Protein AF-A0A841PCM3-F1 (afdb_monomer_lite)

Sequence (74 aa):
MVIRGTADEIQLATLTRILDDYCEQAGMEGTHPAREHLARRLIALFSGGIDSPDDIRMALDVAAKDWKPNATQP

Secondary structure (DSSP, 8-state):
--------HHHHHHHHHHHHHHHHHTT--SS-HHHHHHHHHHHHHHHTT---HHHHHHHHHHHHHH--S-----

Organism: NCBI:txid505389

pLDDT: mean 75.22, std 12.36, range [35.53, 86.69]

Foldseek 3Di:
DDQPPDDDPVLVVVLVVLLVVVCVVVVVPDPRPLSVQLVVQLNVCVSVVDSDSVVSNVSSVVSSVVDDVDDPDD

Radius of gyration: 13.21 Å; chains: 1; bounding box: 38×26×36 Å

Structure (mmCIF, N/CA/C/O backbone):
data_AF-A0A841PCM3-F1
#
_entry.id   AF-A0A841PCM3-F1
#
loop_
_atom_site.group_PDB
_atom_site.id
_atom_site.type_symbol
_atom_site.label_atom_id
_atom_site.label_alt_id
_atom_site.label_comp_id
_atom_site.label_asym_id
_atom_site.label_entity_id
_atom_site.label_seq_id
_atom_site.pdbx_PDB_ins_code
_atom_site.Cartn_x
_atom_site.Cartn_y
_atom_site.Cartn_z
_atom_site.occupancy
_atom_site.B_iso_or_equiv
_atom_site.auth_seq_id
_atom_site.auth_comp_id
_atom_site.auth_asym_id
_atom_site.auth_atom_id
_atom_site.pdbx_PDB_model_num
ATOM 1 N N . MET A 1 1 ? 4.872 -11.364 -24.201 1.00 35.53 1 MET A N 1
ATOM 2 C CA . MET A 1 1 ? 4.019 -10.733 -23.175 1.00 35.53 1 MET A CA 1
ATOM 3 C C . MET A 1 1 ? 4.077 -11.632 -21.952 1.00 35.53 1 MET A C 1
ATOM 5 O O . MET A 1 1 ? 3.477 -12.695 -21.966 1.00 35.53 1 MET A O 1
ATOM 9 N N . VAL A 1 2 ? 4.947 -11.312 -20.992 1.00 40.81 2 VAL A N 1
ATOM 10 C CA . VAL A 1 2 ? 5.191 -12.158 -19.814 1.00 40.81 2 VAL A CA 1
ATOM 11 C C . VAL A 1 2 ? 4.215 -11.702 -18.744 1.00 40.81 2 VAL A C 1
ATOM 13 O O . VAL A 1 2 ? 4.339 -10.587 -18.248 1.00 40.81 2 VAL A O 1
ATOM 16 N N . ILE A 1 3 ? 3.239 -12.537 -18.400 1.00 49.75 3 ILE A N 1
ATOM 17 C CA . ILE A 1 3 ? 2.553 -12.378 -17.121 1.00 49.75 3 ILE A CA 1
ATOM 18 C C . ILE A 1 3 ? 3.621 -12.712 -16.068 1.00 49.75 3 ILE A C 1
ATOM 20 O O . ILE A 1 3 ? 3.910 -13.882 -15.828 1.00 49.75 3 ILE A O 1
ATOM 24 N N . ARG A 1 4 ? 4.293 -11.691 -15.519 1.00 52.91 4 ARG A N 1
ATOM 25 C CA . ARG A 1 4 ? 5.214 -11.789 -14.368 1.00 52.91 4 ARG A CA 1
ATOM 26 C C . ARG A 1 4 ? 4.370 -12.056 -13.109 1.00 52.91 4 ARG A C 1
ATOM 28 O O . ARG A 1 4 ? 4.227 -11.210 -12.241 1.00 52.91 4 ARG A O 1
ATOM 35 N N . GLY A 1 5 ? 3.696 -13.204 -13.095 1.00 53.84 5 GLY A N 1
ATOM 36 C CA . GLY A 1 5 ? 2.553 -13.498 -12.228 1.00 53.84 5 GLY A CA 1
ATOM 37 C C . GLY A 1 5 ? 2.857 -14.301 -10.967 1.00 53.84 5 GLY A C 1
ATOM 38 O O . GLY A 1 5 ? 1.930 -14.859 -10.392 1.00 53.84 5 GLY A O 1
ATOM 39 N N . THR A 1 6 ? 4.110 -14.386 -10.529 1.00 57.97 6 THR A N 1
ATOM 40 C CA . THR A 1 6 ? 4.452 -15.008 -9.241 1.00 57.97 6 THR A CA 1
ATOM 41 C C . THR A 1 6 ? 5.456 -14.125 -8.528 1.00 57.97 6 THR A C 1
ATOM 43 O O . THR A 1 6 ? 6.610 -14.044 -8.934 1.00 57.97 6 THR A O 1
ATOM 46 N N . ALA A 1 7 ? 4.993 -13.438 -7.484 1.00 63.38 7 ALA A N 1
ATOM 47 C CA . ALA A 1 7 ? 5.885 -12.909 -6.466 1.00 63.38 7 ALA A CA 1
ATOM 48 C C . ALA A 1 7 ? 6.527 -14.106 -5.753 1.00 63.38 7 ALA A C 1
ATOM 50 O O . ALA A 1 7 ? 5.801 -14.968 -5.255 1.00 63.38 7 ALA A O 1
ATOM 51 N N . ASP A 1 8 ? 7.857 -14.174 -5.702 1.00 78.31 8 ASP A N 1
ATOM 52 C CA . ASP A 1 8 ? 8.545 -15.108 -4.808 1.00 78.31 8 ASP A CA 1
ATOM 53 C C . ASP A 1 8 ? 8.139 -14.848 -3.351 1.00 78.31 8 ASP A C 1
ATOM 55 O O . ASP A 1 8 ? 7.738 -13.737 -2.990 1.00 78.31 8 ASP A O 1
ATOM 59 N N . GLU A 1 9 ? 8.294 -15.847 -2.481 1.00 78.88 9 GLU A N 1
ATOM 60 C CA . GLU A 1 9 ? 7.978 -15.728 -1.049 1.00 78.88 9 GLU A CA 1
ATOM 61 C C . GLU A 1 9 ? 8.646 -14.504 -0.395 1.00 78.88 9 GLU A C 1
ATOM 63 O O . GLU A 1 9 ? 8.035 -13.812 0.416 1.00 78.88 9 GLU A O 1
ATOM 68 N N . ILE A 1 10 ? 9.869 -14.177 -0.826 1.00 80.19 10 ILE A N 1
ATOM 69 C CA . ILE A 1 10 ? 10.653 -13.034 -0.344 1.00 80.19 10 ILE A CA 1
ATOM 70 C C . ILE A 1 10 ? 10.010 -11.710 -0.774 1.00 80.19 10 ILE A C 1
ATOM 72 O O . ILE A 1 10 ? 9.938 -10.760 0.010 1.00 80.19 10 ILE A O 1
ATOM 76 N N . GLN A 1 11 ? 9.527 -11.644 -2.016 1.00 78.00 11 GLN A N 1
ATOM 77 C CA . GLN A 1 11 ? 8.851 -10.466 -2.558 1.00 78.00 11 GLN A CA 1
ATOM 78 C C . GLN A 1 11 ? 7.508 -10.265 -1.863 1.00 78.00 11 GLN A C 1
ATOM 80 O O . GLN A 1 11 ? 7.218 -9.171 -1.386 1.00 78.00 11 GLN A O 1
ATOM 85 N N . LEU A 1 12 ? 6.727 -11.336 -1.705 1.00 80.94 12 LEU A N 1
ATOM 86 C CA . LEU A 1 12 ? 5.457 -11.291 -0.990 1.00 80.94 12 LEU A CA 1
ATOM 87 C C . LEU A 1 12 ? 5.637 -10.886 0.480 1.00 80.94 12 LEU A C 1
ATOM 89 O O . LEU A 1 12 ? 4.865 -10.070 0.985 1.00 80.94 12 LEU A O 1
ATOM 93 N N . ALA A 1 13 ? 6.666 -11.399 1.157 1.00 83.75 13 ALA A N 1
ATOM 94 C CA . ALA A 1 13 ? 6.991 -11.015 2.528 1.00 83.75 13 ALA A CA 1
ATOM 95 C C . ALA A 1 13 ? 7.391 -9.536 2.624 1.00 83.75 13 ALA A C 1
ATOM 97 O O . ALA A 1 13 ? 6.957 -8.836 3.538 1.00 83.75 13 ALA A O 1
ATOM 98 N N . THR A 1 14 ? 8.165 -9.038 1.657 1.00 83.88 14 THR A N 1
ATOM 99 C CA . THR A 1 14 ? 8.573 -7.627 1.592 1.00 83.88 14 THR A CA 1
ATOM 100 C C . THR A 1 14 ? 7.368 -6.717 1.359 1.00 83.88 14 THR A C 1
ATOM 102 O O . THR A 1 14 ? 7.182 -5.747 2.087 1.00 83.88 14 THR A O 1
ATOM 105 N N . LEU A 1 15 ? 6.499 -7.067 0.411 1.00 83.12 15 LEU A N 1
ATOM 106 C CA . LEU A 1 15 ? 5.254 -6.353 0.128 1.00 83.12 15 LEU A CA 1
ATOM 107 C C . LEU A 1 15 ? 4.316 -6.325 1.336 1.00 83.12 15 LEU A C 1
ATOM 109 O O . LEU A 1 15 ? 3.786 -5.274 1.689 1.00 83.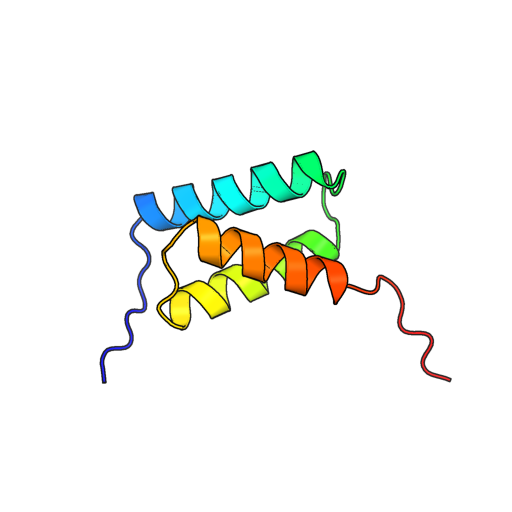12 15 LEU A O 1
ATOM 113 N N . THR A 1 16 ? 4.143 -7.477 1.985 1.00 83.88 16 THR A N 1
ATOM 114 C CA . THR A 1 16 ? 3.320 -7.598 3.192 1.00 83.88 16 THR A CA 1
ATOM 115 C C . THR A 1 16 ? 3.885 -6.727 4.304 1.00 83.88 16 THR A C 1
ATOM 117 O O . THR A 1 16 ? 3.124 -6.018 4.946 1.00 83.88 16 THR A O 1
ATOM 120 N N . ARG A 1 17 ? 5.211 -6.703 4.484 1.00 86.25 17 ARG A N 1
ATOM 121 C CA . ARG A 1 17 ? 5.872 -5.856 5.481 1.00 86.25 17 ARG A CA 1
ATOM 122 C C . ARG A 1 17 ? 5.706 -4.365 5.199 1.00 86.25 17 ARG A C 1
ATOM 124 O O . ARG A 1 17 ? 5.468 -3.617 6.134 1.00 86.25 17 ARG A O 1
ATOM 131 N N . ILE A 1 18 ? 5.825 -3.929 3.942 1.00 86.00 18 ILE A N 1
ATOM 132 C CA . ILE A 1 18 ? 5.607 -2.521 3.562 1.00 86.00 18 ILE A CA 1
ATOM 133 C C . ILE A 1 18 ? 4.159 -2.115 3.845 1.00 86.00 18 ILE A C 1
ATOM 135 O O . ILE A 1 18 ? 3.914 -1.033 4.373 1.00 86.00 18 ILE A O 1
ATOM 139 N N . LEU A 1 19 ? 3.205 -2.983 3.499 1.00 84.38 19 LEU A N 1
ATOM 140 C CA . LEU A 1 19 ? 1.794 -2.751 3.779 1.00 84.38 19 LEU A CA 1
ATOM 141 C C . LEU A 1 19 ? 1.532 -2.664 5.284 1.00 84.38 19 LEU A C 1
ATOM 143 O O . LEU A 1 19 ? 0.816 -1.765 5.705 1.00 84.38 19 LEU A O 1
ATOM 147 N N . ASP A 1 20 ? 2.094 -3.583 6.068 1.00 84.50 20 ASP A N 1
ATOM 148 C CA . ASP A 1 20 ? 1.924 -3.649 7.521 1.00 84.50 20 ASP A CA 1
ATOM 149 C C . ASP A 1 20 ? 2.520 -2.410 8.208 1.00 84.50 20 ASP A C 1
ATOM 151 O O . ASP A 1 20 ? 1.790 -1.697 8.887 1.00 84.50 20 ASP A O 1
ATOM 155 N N . ASP A 1 21 ? 3.772 -2.056 7.886 1.00 86.69 21 ASP A N 1
ATOM 156 C CA . ASP A 1 21 ? 4.463 -0.840 8.355 1.00 86.69 21 ASP A CA 1
ATOM 157 C C . ASP A 1 21 ? 3.661 0.430 8.034 1.00 86.69 21 ASP A C 1
ATOM 159 O O . ASP A 1 21 ? 3.543 1.340 8.858 1.00 86.69 21 ASP A O 1
ATOM 163 N N . TYR A 1 22 ? 3.081 0.504 6.832 1.00 83.25 22 TYR A N 1
ATOM 164 C CA . TYR A 1 22 ? 2.227 1.622 6.437 1.00 83.25 22 TYR A CA 1
ATOM 165 C C . TYR A 1 22 ? 0.910 1.645 7.225 1.00 83.25 22 TYR A C 1
ATOM 167 O O . TYR A 1 22 ? 0.468 2.706 7.661 1.00 83.25 22 TYR A O 1
ATOM 175 N N . CYS A 1 23 ? 0.287 0.482 7.422 1.00 81.00 23 CYS A N 1
ATOM 176 C CA . CYS A 1 23 ? -0.960 0.326 8.166 1.00 81.00 23 CYS A CA 1
ATOM 177 C C . CYS A 1 23 ? -0.781 0.734 9.636 1.00 81.00 23 CYS A C 1
ATOM 179 O O . CYS A 1 23 ? -1.610 1.476 10.162 1.00 81.00 23 CYS A O 1
ATOM 181 N N . GLU A 1 24 ? 0.318 0.308 10.264 1.00 84.62 24 GLU A N 1
ATOM 182 C CA . GLU A 1 24 ? 0.707 0.694 11.624 1.00 84.62 24 GLU A CA 1
ATOM 183 C C . GLU A 1 24 ? 0.945 2.208 11.725 1.00 84.62 24 GLU A C 1
ATOM 185 O O . GLU A 1 24 ? 0.347 2.875 12.568 1.00 84.62 24 GLU A O 1
ATOM 190 N N . GLN A 1 25 ? 1.746 2.789 10.823 1.00 81.44 25 GLN A N 1
ATOM 191 C CA . GLN A 1 25 ? 2.015 4.236 10.820 1.00 81.44 25 GLN A CA 1
ATOM 192 C C . GLN A 1 25 ? 0.764 5.084 10.589 1.00 81.44 25 GLN A C 1
ATOM 194 O O . GLN A 1 25 ? 0.638 6.173 11.148 1.00 81.44 25 GLN A O 1
ATOM 199 N N . ALA A 1 26 ? -0.159 4.601 9.762 1.00 75.69 26 ALA A N 1
ATOM 200 C CA . ALA A 1 26 ? -1.409 5.288 9.481 1.00 75.69 26 ALA A CA 1
ATOM 201 C C . ALA A 1 26 ? -2.466 5.101 10.588 1.00 75.69 26 ALA A C 1
ATOM 203 O O . ALA A 1 26 ? -3.562 5.652 10.472 1.00 75.69 26 ALA A O 1
ATOM 204 N N . GLY A 1 27 ? -2.171 4.326 11.641 1.00 74.56 27 GLY A N 1
ATOM 205 C CA . GLY A 1 27 ? -3.127 3.986 12.699 1.00 74.56 27 GLY A CA 1
ATOM 206 C C . GLY A 1 27 ? -4.302 3.140 12.197 1.00 74.56 27 GLY A C 1
ATOM 207 O O . GLY A 1 27 ? -5.376 3.148 12.792 1.00 74.56 27 GLY A O 1
ATOM 208 N N . MET A 1 28 ? -4.123 2.436 11.076 1.00 73.19 28 MET A N 1
ATOM 209 C CA . MET A 1 28 ? -5.118 1.563 10.448 1.00 73.19 28 MET A CA 1
ATOM 210 C C . MET A 1 28 ? -5.015 0.135 11.008 1.00 73.19 28 MET A C 1
ATOM 212 O O . MET A 1 28 ? -5.058 -0.845 10.267 1.00 73.19 28 MET A O 1
ATOM 216 N N . GLU A 1 29 ? -4.836 -0.009 12.316 1.00 64.81 29 GLU A N 1
ATOM 217 C CA . GLU A 1 29 ? -4.627 -1.308 12.956 1.00 64.81 29 GLU A CA 1
ATOM 218 C C . GLU A 1 29 ? -5.909 -2.167 12.925 1.00 64.81 29 GLU A C 1
ATOM 220 O O . GLU A 1 29 ? -6.970 -1.756 13.388 1.00 64.81 29 GLU A O 1
ATOM 225 N N . GLY A 1 30 ? -5.831 -3.392 12.389 1.00 63.19 30 GLY A N 1
ATOM 226 C CA . GLY A 1 30 ? -6.928 -4.374 12.420 1.00 63.19 30 GLY A CA 1
ATOM 227 C C . GLY A 1 30 ? -7.654 -4.604 11.085 1.00 63.19 30 GLY A C 1
ATOM 228 O O . GLY A 1 30 ? -7.067 -4.517 10.006 1.00 63.19 30 GLY A O 1
ATOM 229 N N . THR A 1 31 ? -8.946 -4.961 11.143 1.00 64.38 31 THR A N 1
ATOM 230 C CA . THR A 1 31 ? -9.805 -5.203 9.955 1.00 64.38 31 THR A CA 1
ATOM 231 C C . THR A 1 31 ? -10.313 -3.873 9.394 1.00 64.38 31 THR A C 1
ATOM 233 O O .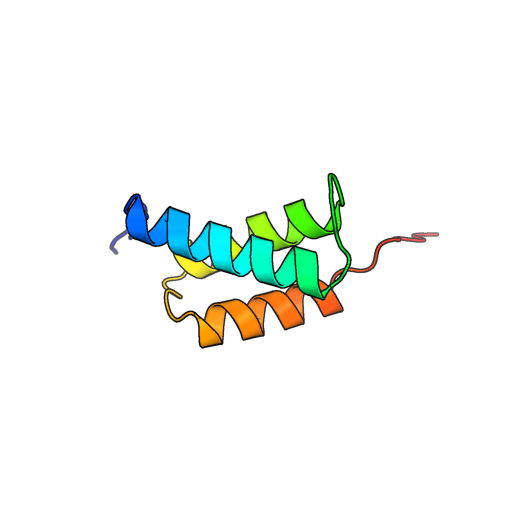 THR A 1 31 ? -11.511 -3.649 9.234 1.00 64.38 31 THR A O 1
ATOM 236 N N . HIS A 1 32 ? -9.399 -2.931 9.157 1.00 69.25 32 HIS A N 1
ATOM 237 C CA . HIS A 1 32 ? -9.767 -1.683 8.511 1.00 69.25 32 HIS A CA 1
ATOM 238 C C . HIS A 1 32 ? -10.062 -1.955 7.032 1.00 69.25 32 HIS A C 1
ATOM 240 O O . HIS A 1 32 ? -9.213 -2.517 6.338 1.00 69.25 32 HIS A O 1
ATOM 246 N N . PRO A 1 33 ? -11.210 -1.507 6.499 1.00 74.62 33 PRO A N 1
ATOM 247 C CA . PRO A 1 33 ? -11.525 -1.661 5.076 1.00 74.62 33 PRO A CA 1
ATOM 248 C C . PRO A 1 33 ? -10.500 -0.952 4.166 1.00 74.62 33 PRO A C 1
ATOM 250 O O . PRO A 1 33 ? -10.290 -1.358 3.022 1.00 74.62 33 PRO A O 1
ATOM 253 N N . ALA A 1 34 ? -9.777 0.036 4.709 1.00 75.06 34 ALA A N 1
ATOM 254 C CA . ALA A 1 34 ? -8.623 0.662 4.070 1.00 75.06 34 ALA A CA 1
ATOM 255 C C . ALA A 1 34 ? -7.492 -0.341 3.790 1.00 75.06 34 ALA A C 1
ATOM 257 O O . ALA A 1 34 ? -6.904 -0.319 2.714 1.00 75.06 34 ALA A O 1
ATOM 258 N N . ARG A 1 35 ? -7.219 -1.268 4.718 1.00 80.00 35 ARG A N 1
ATOM 259 C CA . ARG A 1 35 ? -6.153 -2.270 4.586 1.00 80.00 35 ARG A CA 1
ATOM 260 C C . ARG A 1 35 ? -6.397 -3.194 3.400 1.00 80.00 35 ARG A C 1
ATOM 262 O O . ARG A 1 35 ? -5.482 -3.454 2.627 1.00 80.00 35 ARG A O 1
ATOM 269 N N . GLU A 1 36 ? -7.632 -3.659 3.217 1.00 82.06 36 GLU A N 1
ATOM 270 C CA . GLU A 1 36 ? -7.997 -4.480 2.057 1.00 82.06 36 GLU A CA 1
ATOM 271 C C . GLU A 1 36 ? -7.874 -3.713 0.738 1.00 82.06 36 GLU A C 1
ATOM 273 O O . GLU A 1 36 ? -7.450 -4.278 -0.274 1.00 82.06 36 GLU A O 1
ATOM 278 N N . HIS A 1 37 ? -8.247 -2.431 0.738 1.00 83.75 37 HIS A N 1
ATOM 279 C CA . HIS A 1 37 ? -8.113 -1.576 -0.436 1.00 83.75 37 HIS A CA 1
ATOM 280 C C . HIS A 1 37 ? -6.641 -1.380 -0.816 1.00 83.75 37 HIS A C 1
ATOM 282 O O . HIS A 1 37 ? -6.264 -1.581 -1.972 1.00 83.75 37 HIS A O 1
ATOM 288 N N . LEU A 1 38 ? -5.800 -1.077 0.173 1.00 83.56 38 LEU A N 1
ATOM 289 C CA . LEU A 1 38 ? -4.357 -0.939 0.013 1.00 83.56 38 LEU A CA 1
ATOM 290 C C . LEU A 1 38 ? -3.711 -2.256 -0.436 1.00 83.56 38 LEU A C 1
ATOM 292 O O . LEU A 1 38 ? -2.918 -2.246 -1.373 1.00 83.56 38 LEU A O 1
ATOM 296 N N . ALA A 1 39 ? -4.109 -3.398 0.134 1.00 83.12 39 ALA A N 1
ATOM 297 C CA . ALA A 1 39 ? -3.628 -4.719 -0.275 1.00 83.12 39 ALA A CA 1
ATOM 298 C C . ALA A 1 39 ? -3.965 -5.031 -1.742 1.00 83.12 39 ALA A C 1
ATOM 300 O O . ALA A 1 39 ? -3.097 -5.449 -2.509 1.00 83.12 39 ALA A O 1
ATOM 301 N N . ARG A 1 40 ? -5.211 -4.779 -2.171 1.00 83.00 40 ARG A N 1
ATOM 302 C CA . ARG A 1 40 ? -5.611 -4.945 -3.579 1.00 83.00 40 ARG A CA 1
ATOM 303 C C . ARG A 1 40 ? -4.812 -4.036 -4.499 1.00 83.00 40 ARG A C 1
ATOM 305 O O . ARG A 1 40 ? -4.401 -4.471 -5.575 1.00 83.00 40 ARG A O 1
ATOM 312 N N . ARG A 1 41 ? -4.583 -2.785 -4.087 1.00 84.75 41 ARG A N 1
ATOM 313 C CA . ARG A 1 41 ? -3.790 -1.845 -4.877 1.00 84.75 41 ARG A CA 1
ATOM 314 C C . ARG A 1 41 ? -2.341 -2.301 -4.989 1.00 84.75 41 ARG A C 1
ATOM 316 O O . ARG A 1 41 ? -1.811 -2.314 -6.092 1.00 84.75 41 ARG A O 1
ATOM 323 N N . LEU A 1 42 ? -1.747 -2.747 -3.890 1.00 85.06 42 LEU A N 1
ATOM 324 C CA . LEU A 1 42 ? -0.392 -3.283 -3.844 1.00 85.06 42 LEU A CA 1
ATOM 325 C C . LEU A 1 42 ? -0.212 -4.483 -4.787 1.00 85.06 42 LEU A C 1
ATOM 327 O O . LEU A 1 42 ? 0.727 -4.497 -5.578 1.00 85.06 42 LEU A O 1
ATOM 331 N N . ILE A 1 43 ? -1.149 -5.436 -4.794 1.00 83.31 43 ILE A N 1
ATOM 332 C CA . ILE A 1 43 ? -1.106 -6.584 -5.715 1.00 83.31 43 ILE A CA 1
ATOM 333 C C . ILE A 1 43 ? -1.213 -6.124 -7.177 1.00 83.31 43 ILE A C 1
ATOM 335 O O . ILE A 1 43 ? -0.505 -6.644 -8.042 1.00 83.31 43 ILE A O 1
ATOM 339 N N . ALA A 1 44 ? -2.073 -5.142 -7.469 1.00 84.12 44 ALA A N 1
ATOM 340 C CA . ALA A 1 44 ? -2.231 -4.599 -8.817 1.00 84.12 44 ALA A CA 1
ATOM 341 C C . ALA A 1 44 ? -0.972 -3.861 -9.308 1.00 84.12 44 ALA A C 1
ATOM 343 O O . ALA A 1 44 ? -0.593 -4.017 -10.466 1.00 84.12 44 ALA A O 1
ATOM 344 N N . LEU A 1 45 ? -0.307 -3.100 -8.433 1.00 83.12 45 LEU A N 1
ATOM 345 C CA . LEU A 1 45 ? 0.955 -2.410 -8.728 1.00 83.12 45 LEU A CA 1
ATOM 346 C C . LEU A 1 45 ? 2.071 -3.415 -9.023 1.00 83.12 45 LEU A C 1
ATOM 348 O O . LEU A 1 45 ? 2.739 -3.311 -10.051 1.00 83.12 45 LEU A O 1
ATOM 352 N N . PHE A 1 46 ? 2.202 -4.437 -8.177 1.00 80.38 46 PHE A N 1
ATOM 353 C CA . PHE A 1 46 ? 3.190 -5.494 -8.369 1.00 80.38 46 PHE A CA 1
ATOM 354 C C . PHE A 1 46 ? 2.937 -6.284 -9.659 1.00 80.38 46 PHE A C 1
ATOM 356 O O . PHE A 1 46 ? 3.848 -6.506 -10.454 1.00 80.38 46 PHE A O 1
ATOM 363 N N . SER A 1 47 ? 1.672 -6.615 -9.937 1.00 78.81 47 SER A N 1
ATOM 364 C CA . SER A 1 47 ? 1.267 -7.249 -11.201 1.00 78.81 47 SER A CA 1
ATOM 365 C C . SER A 1 47 ? 1.527 -6.353 -12.421 1.00 78.81 47 SER A C 1
ATOM 367 O O . SER A 1 47 ? 1.752 -6.856 -13.520 1.00 78.81 47 SER A O 1
ATOM 369 N N . GLY A 1 48 ? 1.518 -5.030 -12.232 1.00 78.81 48 GLY A N 1
ATOM 370 C CA . GLY A 1 48 ? 1.895 -4.030 -13.232 1.00 78.81 48 GLY A CA 1
ATOM 371 C C . GLY A 1 48 ? 3.405 -3.896 -13.456 1.00 78.8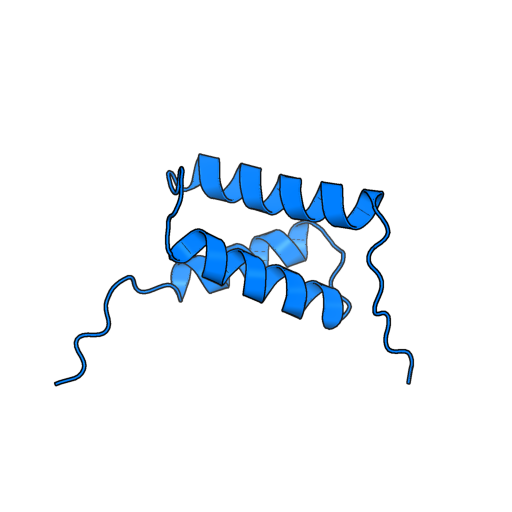1 48 GLY A C 1
ATOM 372 O O . GLY A 1 48 ? 3.812 -3.197 -14.381 1.00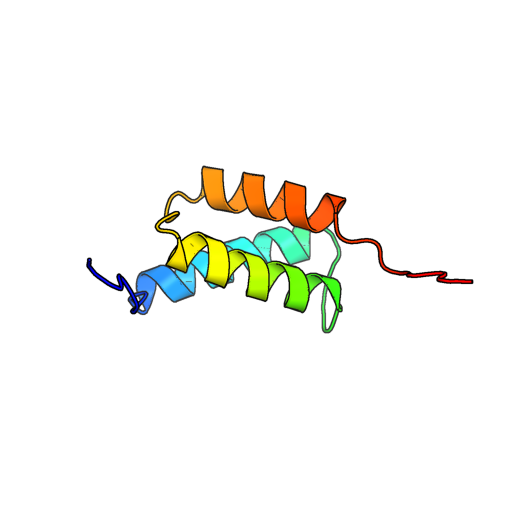 78.81 48 GLY A O 1
ATOM 373 N N . GLY A 1 49 ? 4.231 -4.582 -12.658 1.00 80.44 49 GLY A N 1
ATOM 374 C CA . GLY A 1 49 ? 5.691 -4.558 -12.750 1.00 80.44 49 GLY A CA 1
ATOM 375 C C . GLY A 1 49 ? 6.376 -3.555 -11.822 1.00 80.44 49 GLY A C 1
ATOM 376 O O . GLY A 1 49 ? 7.546 -3.261 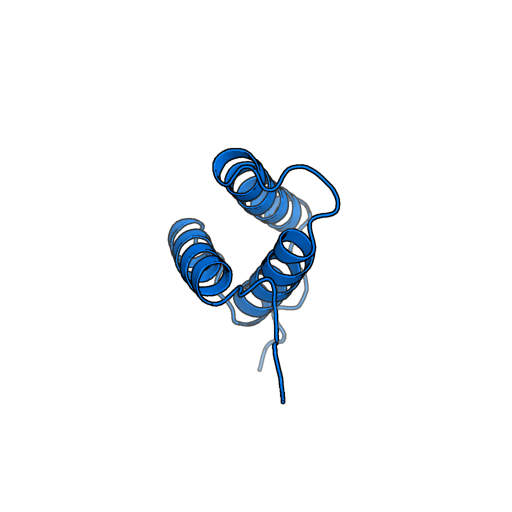-12.041 1.00 80.44 49 GLY A O 1
ATOM 377 N N . ILE A 1 50 ? 5.669 -3.031 -10.816 1.00 81.88 50 ILE A N 1
ATOM 378 C CA . ILE A 1 50 ? 6.232 -2.133 -9.803 1.00 81.88 50 ILE A CA 1
ATOM 379 C C . ILE A 1 50 ? 6.702 -2.974 -8.611 1.00 81.88 50 ILE A C 1
ATOM 381 O O . ILE A 1 50 ? 5.883 -3.421 -7.808 1.00 81.88 50 ILE A O 1
ATOM 385 N N . ASP A 1 51 ? 8.012 -3.194 -8.500 1.00 77.75 51 ASP A N 1
ATOM 386 C CA . ASP A 1 51 ? 8.638 -3.903 -7.370 1.00 77.75 51 ASP A CA 1
ATOM 387 C C . ASP A 1 51 ? 9.469 -2.992 -6.448 1.00 77.75 51 ASP A C 1
ATOM 389 O O . ASP A 1 51 ? 9.833 -3.388 -5.341 1.00 77.75 51 ASP A O 1
ATOM 393 N N . SER A 1 52 ? 9.713 -1.744 -6.862 1.00 83.44 52 SER A N 1
ATOM 394 C CA . SER A 1 52 ? 10.448 -0.765 -6.064 1.00 83.44 52 SER A CA 1
ATOM 395 C C . SER A 1 52 ? 9.678 -0.379 -4.794 1.00 83.44 52 SER A C 1
ATOM 397 O O . SER A 1 52 ? 8.540 0.089 -4.887 1.00 83.44 52 SER A O 1
ATOM 399 N N . PRO A 1 53 ? 10.292 -0.479 -3.601 1.00 79.19 53 PRO A N 1
ATOM 400 C CA . PRO A 1 53 ? 9.624 -0.155 -2.341 1.00 79.19 53 PRO A CA 1
ATOM 401 C C . PRO A 1 53 ? 9.200 1.319 -2.249 1.00 79.19 53 PRO A C 1
ATOM 403 O O . PRO A 1 53 ? 8.188 1.614 -1.615 1.00 79.19 53 PRO A O 1
ATOM 406 N N . ASP A 1 54 ? 9.940 2.230 -2.889 1.00 84.19 54 ASP A N 1
ATOM 407 C CA . ASP A 1 54 ? 9.622 3.662 -2.931 1.00 84.19 54 ASP A CA 1
ATOM 408 C C . ASP A 1 54 ? 8.365 3.938 -3.778 1.00 84.19 54 ASP A C 1
ATOM 410 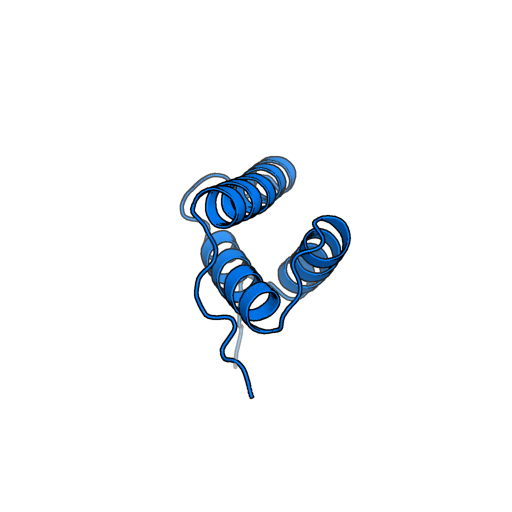O O . ASP A 1 54 ? 7.407 4.535 -3.287 1.00 84.19 54 ASP A O 1
ATOM 414 N N . ASP A 1 55 ? 8.301 3.382 -4.996 1.00 85.94 55 ASP A N 1
ATOM 415 C CA . ASP A 1 55 ? 7.117 3.447 -5.863 1.00 85.94 55 ASP A CA 1
ATOM 416 C C . ASP A 1 55 ? 5.886 2.801 -5.213 1.00 85.94 55 ASP A C 1
ATOM 418 O O . ASP A 1 55 ? 4.782 3.346 -5.283 1.00 85.94 55 ASP A O 1
ATOM 422 N N . ILE A 1 56 ? 6.065 1.655 -4.544 1.00 84.81 56 ILE A N 1
ATOM 423 C CA . ILE A 1 56 ? 4.988 0.985 -3.804 1.00 84.81 56 ILE A CA 1
ATOM 424 C C . ILE A 1 56 ? 4.467 1.905 -2.698 1.00 84.81 56 ILE A C 1
ATOM 426 O O . ILE A 1 56 ? 3.256 2.091 -2.591 1.00 84.81 56 ILE A O 1
ATOM 430 N N . ARG A 1 57 ? 5.352 2.526 -1.906 1.00 83.81 57 ARG A N 1
ATOM 431 C CA . ARG A 1 57 ? 4.967 3.492 -0.863 1.00 83.81 57 ARG A CA 1
ATOM 432 C C . ARG A 1 57 ? 4.229 4.695 -1.437 1.00 83.81 57 ARG A C 1
ATOM 434 O O . ARG A 1 57 ? 3.193 5.075 -0.899 1.00 83.81 57 ARG A O 1
ATOM 441 N N . MET A 1 58 ? 4.725 5.270 -2.530 1.00 86.19 58 MET A N 1
ATOM 442 C CA . MET A 1 58 ? 4.092 6.417 -3.180 1.00 86.19 58 MET A CA 1
ATOM 443 C C . MET A 1 58 ? 2.689 6.065 -3.684 1.00 86.19 58 MET A C 1
ATOM 445 O O . MET A 1 58 ? 1.738 6.819 -3.485 1.00 86.19 58 MET A O 1
ATOM 449 N N . ALA A 1 59 ? 2.529 4.897 -4.300 1.00 85.62 59 ALA A N 1
ATOM 450 C CA . ALA A 1 59 ? 1.240 4.455 -4.805 1.00 85.62 59 ALA A CA 1
ATOM 451 C C . ALA A 1 59 ? 0.266 4.038 -3.686 1.00 85.62 59 ALA A C 1
ATOM 453 O O . ALA A 1 59 ? -0.941 4.250 -3.827 1.00 85.62 59 ALA A O 1
ATOM 454 N N . LEU A 1 60 ? 0.772 3.499 -2.570 1.00 84.12 60 LEU A N 1
ATOM 455 C CA . LEU A 1 60 ? -0.004 3.274 -1.348 1.00 84.12 60 LEU A CA 1
ATOM 456 C C . LEU A 1 60 ? -0.481 4.596 -0.736 1.00 84.12 60 LEU A C 1
ATOM 458 O O . LEU A 1 60 ? -1.651 4.690 -0.388 1.00 84.12 60 LEU A O 1
ATOM 462 N N . ASP A 1 61 ? 0.366 5.629 -0.672 1.00 84.31 61 ASP A N 1
ATOM 463 C CA . ASP A 1 61 ? -0.019 6.968 -0.196 1.00 84.31 61 ASP A CA 1
ATOM 464 C C . ASP A 1 61 ? -1.127 7.584 -1.062 1.00 84.31 61 ASP A C 1
ATOM 466 O O . ASP A 1 61 ? -2.117 8.102 -0.544 1.00 84.31 61 ASP A O 1
ATOM 470 N N . VAL A 1 62 ? -1.017 7.455 -2.388 1.00 83.31 62 VAL A N 1
ATOM 471 C CA . VAL A 1 62 ? -2.073 7.884 -3.316 1.00 83.31 62 VAL A CA 1
ATOM 472 C C . VAL A 1 62 ? -3.368 7.108 -3.069 1.00 83.31 62 VAL A C 1
ATOM 474 O O . VAL A 1 62 ? -4.434 7.714 -3.004 1.00 83.31 62 VAL A O 1
ATOM 477 N N . ALA A 1 63 ? -3.295 5.787 -2.895 1.00 81.56 63 ALA A N 1
ATOM 478 C CA . ALA A 1 63 ? -4.466 4.952 -2.637 1.00 81.56 63 ALA A CA 1
ATOM 479 C C . ALA A 1 63 ? -5.097 5.215 -1.262 1.00 81.56 63 ALA A C 1
ATOM 481 O O . ALA A 1 63 ? -6.314 5.166 -1.133 1.00 81.56 63 ALA A O 1
ATOM 482 N N . ALA A 1 64 ? -4.299 5.539 -0.247 1.00 78.25 64 ALA A N 1
ATOM 483 C CA . ALA A 1 64 ? -4.780 5.928 1.075 1.00 78.25 64 ALA A CA 1
ATOM 484 C C . ALA A 1 64 ? -5.419 7.324 1.074 1.00 78.25 64 ALA A C 1
ATOM 486 O O . ALA A 1 64 ? -6.377 7.562 1.802 1.00 78.25 64 ALA A O 1
ATOM 487 N N . LYS A 1 65 ? -4.921 8.249 0.245 1.00 78.00 65 LYS A N 1
ATOM 488 C CA . LYS A 1 65 ? -5.549 9.563 0.029 1.00 78.00 65 LYS A CA 1
ATOM 489 C C . LYS A 1 65 ? -6.845 9.467 -0.771 1.00 78.00 65 LYS A C 1
ATOM 491 O O . LYS A 1 65 ? -7.780 10.222 -0.509 1.00 78.00 65 LYS A O 1
ATOM 496 N N . ASP A 1 66 ? -6.893 8.560 -1.744 1.00 75.88 66 ASP A N 1
ATOM 497 C CA . ASP A 1 66 ? -8.102 8.251 -2.512 1.00 75.88 66 ASP A CA 1
ATOM 498 C C . ASP A 1 66 ? -9.123 7.466 -1.675 1.00 75.88 66 ASP A C 1
ATOM 500 O O . ASP A 1 66 ? -10.333 7.577 -1.886 1.00 75.88 66 ASP A O 1
ATOM 504 N N . TRP A 1 67 ? -8.646 6.731 -0.665 1.00 69.81 67 TRP A N 1
ATOM 505 C CA . TRP A 1 67 ? -9.482 6.025 0.291 1.00 69.81 67 TRP A CA 1
ATOM 506 C C . TRP A 1 67 ? -10.355 7.001 1.089 1.00 69.81 67 TRP A C 1
ATOM 508 O O . TRP A 1 67 ? -9.965 7.577 2.106 1.00 69.81 67 TRP A O 1
ATOM 518 N N . LYS A 1 68 ? -11.600 7.153 0.639 1.00 66.88 68 LYS A N 1
ATOM 519 C CA . LYS A 1 68 ? -12.665 7.826 1.379 1.00 66.88 68 LYS A CA 1
ATOM 520 C C . LYS A 1 68 ? -13.494 6.775 2.116 1.00 66.88 68 LYS A C 1
ATOM 522 O O . LYS A 1 68 ? -14.181 5.999 1.455 1.00 66.88 68 LYS A O 1
ATOM 527 N N . PRO A 1 69 ? -13.519 6.764 3.463 1.00 60.97 69 PRO A N 1
ATOM 528 C CA . PRO A 1 69 ? -14.281 5.774 4.222 1.00 60.97 69 PRO A CA 1
ATOM 529 C C . PRO A 1 69 ? -15.809 5.924 4.114 1.00 60.97 69 PRO A C 1
ATOM 531 O O . PRO A 1 69 ? -16.519 5.162 4.760 1.00 60.97 69 PRO A O 1
ATOM 534 N N . ASN A 1 70 ? -16.344 6.859 3.315 1.00 52.84 70 ASN A N 1
ATOM 535 C CA . ASN A 1 70 ? -17.779 6.918 3.061 1.00 52.84 70 ASN A CA 1
ATOM 536 C C . ASN A 1 70 ? -18.120 7.501 1.683 1.00 52.84 70 ASN A C 1
ATOM 538 O O . ASN A 1 70 ? -17.910 8.685 1.407 1.00 52.84 70 ASN A O 1
ATOM 542 N N . ALA A 1 71 ? -18.737 6.662 0.855 1.00 57.59 71 ALA A N 1
ATOM 543 C CA . ALA A 1 71 ? -19.765 7.104 -0.063 1.00 57.59 71 ALA A CA 1
ATOM 544 C C . ALA A 1 71 ? -20.952 7.617 0.765 1.00 57.59 71 ALA A C 1
ATOM 546 O O . ALA A 1 71 ? -21.610 6.845 1.454 1.00 57.59 71 ALA A O 1
ATOM 547 N N . THR A 1 72 ? -21.264 8.904 0.662 1.00 47.31 72 THR A N 1
ATOM 548 C CA . THR A 1 72 ? -22.672 9.309 0.670 1.00 47.31 72 THR A CA 1
ATOM 549 C C . THR A 1 72 ? -23.030 9.528 -0.794 1.00 47.31 72 THR A C 1
ATOM 551 O O . THR A 1 72 ? -22.867 10.627 -1.318 1.00 47.31 72 THR A O 1
ATOM 554 N N . GLN A 1 73 ? -23.406 8.453 -1.491 1.00 47.84 73 GLN A N 1
ATOM 555 C CA . GLN A 1 73 ? -24.178 8.599 -2.726 1.00 47.84 73 GLN A CA 1
ATOM 556 C C . GLN A 1 73 ? -25.605 9.010 -2.316 1.00 47.84 73 GLN A C 1
ATOM 558 O O . GLN A 1 73 ? -26.145 8.367 -1.413 1.00 47.84 73 GLN A O 1
ATOM 563 N N . PRO A 1 74 ? -26.168 10.092 -2.887 1.00 52.78 74 PRO A N 1
ATOM 564 C CA . PRO A 1 74 ? -27.556 10.491 -2.660 1.00 52.78 74 PRO A CA 1
ATOM 565 C C . PRO A 1 74 ? -28.556 9.491 -3.253 1.00 52.78 74 PRO A C 1
ATOM 567 O O . PRO A 1 74 ? -28.189 8.783 -4.222 1.00 52.78 74 PRO A O 1
#